Protein AF-A0A9R1VF04-F1 (afdb_monomer_lite)

Radius of gyration: 31.92 Å; chains: 1; bounding box: 72×81×57 Å

Secondary structure (DSSP, 8-state):
-PPP------------HHHHHHHHHHHHHHHHHHHHHHHHHHHHHHHHHHHHTT---HHHHHHHHHHHHHT----EEETTEEE--HHHHHHHHHHHHHHHH----SSPPP---TTS----HHHHHHHHSPPPHHHHHHHHHHS-TTPPP-TT---GGGGG-

Structure (mmCIF, N/CA/C/O backbone):
data_AF-A0A9R1VF04-F1
#
_entry.id   AF-A0A9R1VF04-F1
#
loop_
_atom_site.group_PDB
_atom_site.id
_atom_site.type_symbol
_atom_site.label_atom_id
_atom_site.label_alt_id
_atom_site.label_comp_id
_atom_site.label_asym_id
_atom_site.label_entity_id
_atom_site.label_seq_id
_atom_site.pdbx_PDB_ins_code
_atom_site.Cartn_x
_atom_site.Cartn_y
_atom_site.Cartn_z
_atom_site.occupancy
_atom_site.B_iso_or_equiv
_atom_site.auth_seq_id
_atom_site.auth_comp_id
_atom_site.auth_asym_id
_atom_site.auth_atom_id
_atom_site.pdbx_PDB_model_num
ATOM 1 N N . MET A 1 1 ? 43.657 -60.106 13.868 1.00 43.28 1 MET A N 1
ATOM 2 C CA . MET A 1 1 ? 44.214 -58.820 13.387 1.00 43.28 1 MET A CA 1
ATOM 3 C C . MET A 1 1 ? 43.910 -58.672 11.900 1.00 43.28 1 MET A C 1
ATOM 5 O O . MET A 1 1 ? 44.581 -59.289 11.084 1.00 43.28 1 MET A O 1
ATOM 9 N N . VAL A 1 2 ? 42.862 -57.926 11.547 1.00 42.81 2 VAL A N 1
ATOM 10 C CA . VAL A 1 2 ? 42.439 -57.702 10.152 1.00 42.81 2 VAL A CA 1
ATOM 11 C C . VAL A 1 2 ? 43.069 -56.393 9.674 1.00 42.81 2 VAL A C 1
ATOM 13 O O . VAL A 1 2 ? 42.878 -55.358 10.307 1.00 42.81 2 VAL A O 1
ATOM 16 N N . ARG A 1 3 ? 43.874 -56.429 8.604 1.00 43.84 3 ARG A N 1
ATOM 17 C CA . ARG A 1 3 ? 44.495 -55.218 8.037 1.00 43.84 3 ARG A CA 1
ATOM 18 C C . ARG A 1 3 ? 43.430 -54.392 7.300 1.00 43.84 3 ARG A C 1
ATOM 20 O O . ARG A 1 3 ? 42.660 -54.981 6.543 1.00 43.84 3 ARG A O 1
ATOM 27 N N . PRO A 1 4 ? 43.388 -53.057 7.450 1.00 46.91 4 PRO A N 1
ATOM 28 C CA . PRO A 1 4 ? 42.411 -52.243 6.745 1.00 46.91 4 PRO A CA 1
ATOM 29 C C . PRO A 1 4 ? 42.785 -52.123 5.262 1.00 46.91 4 PRO A C 1
ATOM 31 O O . PRO A 1 4 ? 43.930 -51.829 4.902 1.00 46.91 4 PRO A O 1
ATOM 34 N N . ILE A 1 5 ? 41.799 -52.349 4.395 1.00 53.16 5 ILE A N 1
ATOM 35 C CA . ILE A 1 5 ? 41.889 -52.135 2.950 1.00 53.16 5 ILE A CA 1
ATOM 36 C C . ILE A 1 5 ? 41.990 -50.624 2.720 1.00 53.16 5 ILE A C 1
ATOM 38 O O . ILE A 1 5 ? 41.058 -49.878 3.016 1.00 53.16 5 ILE A O 1
ATOM 42 N N . ARG A 1 6 ? 43.134 -50.152 2.208 1.00 47.97 6 ARG A N 1
ATOM 43 C CA . ARG A 1 6 ? 43.285 -48.750 1.796 1.00 47.97 6 ARG A CA 1
ATOM 44 C C . ARG A 1 6 ? 42.315 -48.466 0.643 1.00 47.97 6 ARG A C 1
ATOM 46 O O . ARG A 1 6 ? 42.360 -49.197 -0.349 1.00 47.97 6 ARG A O 1
ATOM 53 N N . PRO A 1 7 ? 41.476 -47.418 0.716 1.00 46.53 7 PRO A N 1
ATOM 54 C CA . PRO A 1 7 ? 40.625 -47.065 -0.407 1.00 46.53 7 PRO A CA 1
ATOM 55 C C . PRO A 1 7 ? 41.522 -46.650 -1.576 1.00 46.53 7 PRO A C 1
ATOM 57 O O . PRO A 1 7 ? 42.409 -45.804 -1.427 1.00 46.53 7 PRO A O 1
ATOM 60 N N . LYS A 1 8 ? 41.313 -47.262 -2.749 1.00 53.19 8 LYS A N 1
ATOM 61 C CA . LYS A 1 8 ? 41.896 -46.768 -3.999 1.00 53.19 8 LYS A CA 1
ATOM 62 C C . LYS A 1 8 ? 41.421 -45.329 -4.157 1.00 53.19 8 LYS A C 1
ATOM 64 O O . LYS A 1 8 ? 40.230 -45.075 -4.306 1.00 53.19 8 LYS A O 1
ATOM 69 N N . ARG A 1 9 ? 42.367 -44.395 -4.075 1.00 48.91 9 ARG A N 1
ATOM 70 C CA . ARG A 1 9 ? 42.180 -42.975 -4.358 1.00 48.91 9 ARG A CA 1
ATOM 71 C C . ARG A 1 9 ? 41.574 -42.892 -5.762 1.00 48.91 9 ARG A C 1
ATOM 73 O O . ARG A 1 9 ? 42.291 -43.110 -6.735 1.00 48.91 9 ARG A O 1
ATOM 80 N N . LEU A 1 10 ? 40.263 -42.655 -5.866 1.00 47.12 10 LEU A N 1
ATOM 81 C CA . LEU A 1 10 ? 39.635 -42.241 -7.117 1.00 47.12 10 LEU A CA 1
ATOM 82 C C . LEU A 1 10 ? 40.407 -41.000 -7.548 1.00 47.12 10 LEU A C 1
ATOM 84 O O . LEU A 1 10 ? 40.323 -39.951 -6.911 1.00 47.12 10 LEU A O 1
ATOM 88 N N . SER A 1 11 ? 41.264 -41.156 -8.553 1.00 49.19 11 SER A N 1
ATOM 89 C CA . SER A 1 11 ? 41.946 -40.035 -9.167 1.00 49.19 11 SER A CA 1
ATOM 90 C C . SER A 1 11 ? 40.854 -39.075 -9.608 1.00 49.19 11 SER A C 1
ATOM 92 O O . SER A 1 11 ? 40.086 -39.409 -10.513 1.00 49.19 11 SER A O 1
ATOM 94 N N . LEU A 1 12 ? 40.764 -37.908 -8.961 1.00 51.88 12 LEU A N 1
ATOM 95 C CA . LEU A 1 12 ? 40.090 -36.755 -9.538 1.00 51.88 12 LEU A CA 1
ATOM 96 C C . LEU A 1 12 ? 40.630 -36.656 -10.964 1.00 51.88 12 LEU A C 1
ATOM 98 O O . LEU A 1 12 ? 41.809 -36.342 -11.153 1.00 51.88 12 LEU A O 1
ATOM 102 N N . MET A 1 13 ? 39.808 -36.999 -11.957 1.00 52.56 13 MET A N 1
ATOM 103 C CA . MET A 1 13 ? 40.109 -36.680 -13.341 1.00 52.56 13 MET A CA 1
ATOM 104 C C . MET A 1 13 ? 40.248 -35.165 -13.365 1.00 52.56 13 MET A C 1
ATOM 106 O O . MET A 1 13 ? 39.251 -34.445 -13.330 1.00 52.56 13 MET A O 1
ATOM 110 N N . ARG A 1 14 ? 41.495 -34.681 -13.346 1.00 58.91 14 ARG A N 1
ATOM 111 C CA . ARG A 1 14 ? 41.808 -33.287 -13.633 1.00 58.91 14 ARG A CA 1
ATOM 112 C C . ARG A 1 14 ? 41.135 -33.002 -14.964 1.00 58.91 14 ARG A C 1
ATOM 114 O O . ARG A 1 14 ? 41.502 -33.582 -15.984 1.00 58.91 14 ARG A O 1
ATOM 121 N N . VAL A 1 15 ? 40.084 -32.187 -14.924 1.00 59.84 15 VAL A N 1
ATOM 122 C CA . VAL A 1 15 ? 39.410 -31.698 -16.121 1.00 59.84 15 VAL A CA 1
ATOM 123 C C . VAL A 1 15 ? 40.499 -30.988 -16.915 1.00 59.84 15 VAL A C 1
ATOM 125 O O . VAL A 1 15 ? 41.004 -29.960 -16.476 1.00 59.84 15 VAL A O 1
ATOM 128 N N . GLY A 1 16 ? 40.955 -31.606 -18.007 1.00 70.69 16 GLY A N 1
ATOM 129 C CA . GLY A 1 16 ? 42.077 -31.083 -18.780 1.00 70.69 16 GLY A CA 1
ATOM 130 C C . GLY A 1 16 ? 41.809 -29.649 -19.254 1.00 70.69 16 GLY A C 1
ATOM 131 O O . GLY A 1 16 ? 40.641 -29.273 -19.409 1.00 70.69 16 GLY A O 1
ATOM 132 N N . PRO A 1 17 ? 42.860 -28.855 -19.525 1.00 73.31 17 PRO A N 1
ATOM 133 C CA . PRO A 1 17 ? 42.736 -27.439 -19.886 1.00 73.31 17 PRO A CA 1
ATOM 134 C C . PRO A 1 17 ? 41.794 -27.216 -21.079 1.00 73.31 17 PRO A C 1
ATOM 136 O O . PRO A 1 17 ? 41.016 -26.270 -21.084 1.00 73.31 17 PRO A O 1
ATOM 139 N N . ILE A 1 18 ? 41.761 -28.161 -22.023 1.00 74.75 18 ILE A N 1
ATOM 140 C CA . ILE A 1 18 ? 40.860 -28.152 -23.185 1.00 74.75 18 ILE A CA 1
ATOM 141 C C . ILE A 1 18 ? 39.384 -28.265 -22.765 1.00 74.75 18 ILE A C 1
ATOM 143 O O . ILE A 1 18 ? 38.538 -27.526 -23.257 1.00 74.75 18 ILE A O 1
ATOM 147 N N . ARG A 1 19 ? 39.050 -29.149 -21.815 1.00 75.25 19 ARG A N 1
ATOM 148 C CA . ARG A 1 19 ? 37.668 -29.306 -21.320 1.00 75.25 19 ARG A CA 1
ATOM 149 C C . ARG A 1 19 ? 37.218 -28.111 -20.480 1.00 75.25 19 ARG A C 1
ATOM 151 O O . ARG A 1 19 ? 36.046 -27.748 -20.535 1.00 75.25 19 ARG A O 1
ATOM 158 N N . ALA A 1 20 ? 38.124 -27.512 -19.708 1.00 77.19 20 ALA A N 1
ATOM 159 C CA . ALA A 1 20 ? 37.838 -26.288 -18.961 1.00 77.19 20 ALA A CA 1
ATOM 160 C C . ALA A 1 20 ? 37.597 -25.101 -19.911 1.00 77.19 20 ALA A C 1
ATOM 162 O O . ALA A 1 20 ? 36.633 -24.359 -19.736 1.00 77.19 20 ALA A O 1
ATOM 163 N N . HIS A 1 21 ? 38.412 -24.984 -20.962 1.00 83.62 21 HIS A N 1
ATOM 164 C CA . HIS A 1 21 ? 38.264 -23.966 -21.997 1.00 83.62 21 HIS A CA 1
ATOM 165 C C . HIS A 1 21 ? 36.944 -24.109 -22.770 1.00 83.62 21 HIS A C 1
ATOM 167 O O . HIS A 1 21 ? 36.200 -23.140 -22.885 1.00 83.62 21 HIS A O 1
ATOM 173 N N . LEU A 1 22 ? 36.597 -25.326 -23.206 1.00 86.62 22 LEU A N 1
ATOM 174 C CA . LEU A 1 22 ? 35.320 -25.602 -23.876 1.00 86.62 22 LEU A CA 1
ATOM 175 C C . LEU A 1 22 ? 34.113 -25.283 -22.980 1.00 86.62 22 LEU A C 1
ATOM 177 O O . LEU A 1 22 ? 33.153 -24.679 -23.447 1.00 86.62 22 LEU A O 1
ATOM 181 N N . ARG A 1 23 ? 34.160 -25.616 -21.681 1.00 83.94 23 ARG A N 1
ATOM 182 C CA . ARG A 1 23 ? 33.094 -25.245 -20.730 1.00 83.94 23 ARG A CA 1
ATOM 183 C C . ARG A 1 23 ? 32.949 -23.737 -20.562 1.00 83.94 23 ARG A C 1
ATOM 185 O O . ARG A 1 23 ? 31.825 -23.251 -20.524 1.00 83.94 23 ARG A O 1
ATOM 192 N N . SER A 1 24 ? 34.065 -23.016 -20.474 1.00 87.94 24 SER A N 1
ATOM 193 C CA . SER A 1 24 ? 34.056 -21.553 -20.393 1.00 87.94 24 SER A CA 1
ATOM 194 C C . SER A 1 24 ? 33.414 -20.938 -21.641 1.00 87.94 24 SER A C 1
ATOM 196 O O . SER A 1 24 ? 32.501 -20.122 -21.523 1.00 87.94 24 SER A O 1
ATOM 198 N N . GLN A 1 25 ? 33.795 -21.412 -22.835 1.00 89.25 25 GLN A N 1
ATOM 199 C CA . GLN A 1 25 ? 33.185 -20.967 -24.090 1.00 89.25 25 GLN A CA 1
ATOM 200 C C . GLN A 1 25 ? 31.682 -21.268 -24.152 1.00 89.25 25 GLN A C 1
ATOM 202 O O . GLN A 1 25 ? 30.900 -20.384 -24.492 1.00 89.25 25 GLN A O 1
ATOM 207 N N . MET A 1 26 ? 31.250 -22.477 -23.772 1.00 90.44 26 MET A N 1
ATOM 208 C CA . MET A 1 26 ? 29.821 -22.816 -23.757 1.00 90.44 26 MET A CA 1
ATOM 209 C C . MET A 1 26 ? 29.032 -21.981 -22.745 1.00 90.44 26 MET A C 1
ATOM 211 O O . MET A 1 26 ? 27.920 -21.560 -23.045 1.00 90.44 26 MET A O 1
ATOM 215 N N . SER A 1 27 ? 29.604 -21.701 -21.570 1.00 90.38 27 SER A N 1
ATOM 216 C CA . SER A 1 27 ? 28.969 -20.828 -20.579 1.00 90.38 27 SER A CA 1
ATOM 217 C C . SER A 1 27 ? 28.836 -19.397 -21.097 1.00 90.38 27 SER A C 1
ATOM 219 O O . SER A 1 27 ? 27.801 -18.774 -20.889 1.00 90.38 27 SER A O 1
ATOM 221 N N . SER A 1 28 ? 29.856 -18.877 -21.783 1.00 92.50 28 SER A N 1
ATOM 222 C CA . SER A 1 28 ? 29.807 -17.548 -22.396 1.00 92.50 28 SER A CA 1
ATOM 223 C C . SER A 1 28 ? 28.750 -17.475 -23.500 1.00 92.50 28 SER A C 1
ATOM 225 O O . SER A 1 28 ? 27.957 -16.535 -23.511 1.00 92.50 28 SER A O 1
ATOM 227 N N . LEU A 1 29 ? 28.678 -18.491 -24.365 1.00 94.50 29 LEU A N 1
ATOM 228 C CA . LEU A 1 29 ? 27.666 -18.576 -25.417 1.00 94.50 29 LEU A CA 1
ATOM 229 C C . LEU A 1 29 ? 26.249 -18.639 -24.833 1.00 94.50 29 LEU A C 1
ATOM 231 O O . LEU A 1 29 ? 25.381 -17.907 -25.289 1.00 94.50 29 LEU A O 1
ATOM 235 N N . LEU A 1 30 ? 26.032 -19.448 -23.792 1.00 93.75 30 LEU A N 1
ATOM 236 C CA . LEU A 1 30 ? 24.735 -19.558 -23.119 1.00 93.75 30 LEU A CA 1
ATOM 237 C C . LEU A 1 30 ? 24.304 -18.239 -22.458 1.00 93.75 30 LEU A C 1
ATOM 239 O O . LEU A 1 30 ? 23.141 -17.849 -22.529 1.00 93.75 30 LEU A O 1
ATOM 243 N N . MET A 1 31 ? 25.237 -17.526 -21.821 1.00 93.12 31 MET A N 1
ATOM 244 C CA . MET A 1 31 ? 24.952 -16.204 -21.252 1.00 93.12 31 MET A CA 1
ATOM 245 C C . MET A 1 31 ? 24.560 -15.208 -22.345 1.00 93.12 31 MET A C 1
ATOM 247 O O . MET A 1 31 ? 23.625 -14.431 -22.161 1.00 93.12 31 MET A O 1
ATOM 251 N N . PHE A 1 32 ? 25.236 -15.259 -23.495 1.00 95.00 32 PHE A N 1
ATOM 252 C CA . PHE A 1 32 ? 24.926 -14.410 -24.638 1.00 95.00 32 PHE A CA 1
ATOM 253 C C . PHE A 1 32 ? 23.552 -14.729 -25.242 1.00 95.00 32 PHE A C 1
ATOM 255 O O . PHE A 1 32 ? 22.771 -13.813 -25.487 1.00 95.00 32 PHE A O 1
ATOM 262 N N . THR A 1 33 ? 23.205 -16.009 -25.420 1.00 92.62 33 THR A N 1
ATOM 263 C CA . THR A 1 33 ? 21.883 -16.403 -25.935 1.00 92.62 33 THR A CA 1
ATOM 264 C C . THR A 1 33 ? 20.763 -15.999 -24.985 1.00 92.62 33 THR A C 1
ATOM 266 O O . THR A 1 33 ? 19.790 -15.400 -25.430 1.00 92.62 33 THR A O 1
ATOM 269 N N . ASN A 1 34 ? 20.925 -16.221 -23.677 1.00 91.00 34 ASN A N 1
ATOM 270 C CA . ASN A 1 34 ? 19.933 -15.808 -22.681 1.00 91.00 34 ASN A CA 1
ATOM 271 C C . ASN A 1 34 ? 19.755 -14.282 -22.653 1.00 91.00 34 ASN A C 1
ATOM 273 O O . ASN A 1 34 ? 18.636 -13.790 -22.517 1.00 91.00 34 ASN A O 1
ATOM 277 N N . ALA A 1 35 ? 20.845 -13.522 -22.802 1.00 91.88 35 ALA A N 1
ATOM 278 C CA . ALA A 1 35 ? 20.781 -12.065 -22.882 1.00 91.88 35 ALA A CA 1
ATOM 279 C C . ALA A 1 35 ? 20.028 -11.592 -24.137 1.00 91.88 35 ALA A C 1
ATOM 281 O O . ALA A 1 35 ? 19.228 -10.660 -24.053 1.00 91.88 35 ALA A O 1
ATOM 282 N N . LEU A 1 36 ? 20.237 -12.251 -25.284 1.00 93.62 36 LEU A N 1
ATOM 283 C CA . LEU A 1 36 ? 19.492 -11.965 -26.512 1.00 93.62 36 LEU A CA 1
ATOM 284 C C . LEU A 1 36 ? 18.008 -12.324 -26.383 1.00 93.62 36 LEU A C 1
ATOM 286 O O . LEU A 1 36 ? 17.160 -11.522 -26.765 1.00 93.62 36 LEU A O 1
ATOM 290 N N . GLU A 1 37 ? 17.679 -13.487 -25.819 1.00 92.38 37 GLU A N 1
ATOM 291 C CA . GLU A 1 37 ? 16.290 -13.885 -25.569 1.00 92.38 37 GLU A CA 1
ATOM 292 C C . GLU A 1 37 ? 15.585 -12.892 -24.646 1.00 92.38 37 GLU A C 1
ATOM 294 O O . GLU A 1 37 ? 14.483 -12.434 -24.952 1.00 92.38 37 GLU A O 1
ATOM 299 N N . PHE A 1 38 ? 16.248 -12.489 -23.560 1.00 89.75 38 PHE A N 1
ATOM 300 C CA . PHE A 1 38 ? 15.731 -11.475 -22.650 1.00 89.75 38 PHE A CA 1
ATOM 301 C C . PHE A 1 38 ? 15.484 -10.138 -23.365 1.00 89.75 38 PHE A C 1
ATOM 303 O O . PHE A 1 38 ? 14.422 -9.533 -23.194 1.00 89.75 38 PHE A O 1
ATOM 310 N N . LEU A 1 39 ? 16.425 -9.688 -24.204 1.00 88.19 39 LEU A N 1
ATOM 311 C CA . LEU A 1 39 ? 16.283 -8.453 -24.978 1.00 88.19 39 LEU A CA 1
ATOM 312 C C . LEU A 1 39 ? 15.090 -8.521 -25.942 1.00 88.19 39 LEU A C 1
ATOM 314 O O . LEU A 1 39 ? 14.290 -7.587 -25.991 1.00 88.19 39 LEU A O 1
ATOM 318 N N . VAL A 1 40 ? 14.937 -9.633 -26.667 1.00 93.00 40 VAL A N 1
ATOM 319 C CA . VAL A 1 40 ? 13.828 -9.854 -27.608 1.00 93.00 40 VAL A CA 1
ATOM 320 C C . VAL A 1 40 ? 12.487 -9.874 -26.880 1.00 93.00 40 VAL A C 1
ATOM 322 O O . VAL A 1 40 ? 11.537 -9.236 -27.334 1.00 93.00 40 VAL A O 1
ATOM 325 N N . VAL A 1 41 ? 12.395 -10.569 -25.743 1.00 82.75 41 VAL A N 1
ATOM 326 C CA . VAL A 1 41 ? 11.176 -10.595 -24.922 1.00 82.75 41 VAL A CA 1
ATOM 327 C C . VAL A 1 41 ? 10.837 -9.194 -24.416 1.00 82.75 41 VAL A C 1
ATOM 329 O O . VAL A 1 41 ? 9.687 -8.781 -24.523 1.00 82.75 41 VAL A O 1
ATOM 332 N N . THR A 1 42 ? 11.832 -8.435 -23.950 1.00 77.25 42 THR A N 1
ATOM 333 C CA . THR A 1 42 ? 11.641 -7.060 -23.456 1.00 77.25 42 THR A CA 1
ATOM 334 C C . THR A 1 42 ? 11.190 -6.104 -24.564 1.00 77.25 42 THR A C 1
ATOM 336 O O . THR A 1 42 ? 10.332 -5.251 -24.346 1.00 77.25 42 THR A O 1
ATOM 339 N N . GLN A 1 43 ? 11.744 -6.229 -25.772 1.00 79.00 43 GLN A N 1
ATOM 340 C CA . GLN A 1 43 ? 11.304 -5.425 -26.915 1.00 79.00 43 GLN A CA 1
ATOM 341 C 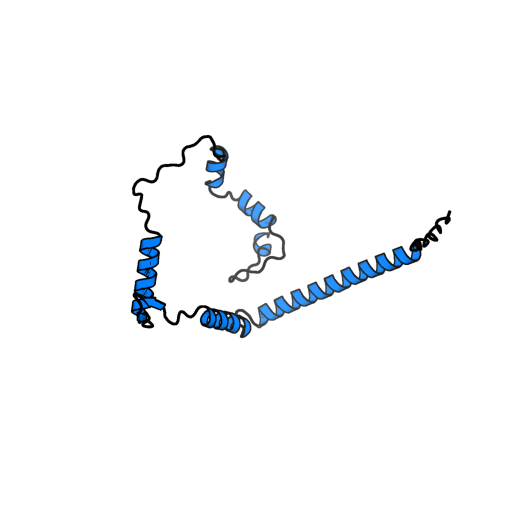C . GLN A 1 43 ? 9.878 -5.781 -27.332 1.00 79.00 43 GLN A C 1
ATOM 343 O O . GLN A 1 43 ? 9.058 -4.887 -27.515 1.00 79.00 43 GLN A O 1
ATOM 348 N N . ARG A 1 44 ? 9.555 -7.077 -27.420 1.00 80.56 44 ARG A N 1
ATOM 349 C CA . ARG A 1 44 ? 8.198 -7.536 -27.739 1.00 80.56 44 ARG A CA 1
ATOM 350 C C . ARG A 1 44 ? 7.183 -7.088 -26.697 1.00 80.56 44 ARG A C 1
ATOM 352 O O . ARG A 1 44 ? 6.107 -6.655 -27.075 1.00 80.56 44 ARG A O 1
ATOM 359 N N . SER A 1 45 ? 7.517 -7.140 -25.407 1.00 75.62 45 SER A N 1
ATOM 360 C CA . SER A 1 45 ? 6.604 -6.668 -24.364 1.00 75.62 45 SER A CA 1
ATOM 361 C C . SER A 1 45 ? 6.353 -5.164 -24.452 1.00 75.62 45 SER A C 1
ATOM 363 O O . SER A 1 45 ? 5.237 -4.740 -24.191 1.00 75.62 45 SER A O 1
ATOM 365 N N . ARG A 1 46 ? 7.357 -4.363 -24.839 1.00 74.38 46 ARG A N 1
ATOM 366 C CA . ARG A 1 46 ? 7.194 -2.915 -25.061 1.00 74.38 46 ARG A CA 1
ATOM 367 C C . ARG A 1 46 ? 6.335 -2.606 -26.279 1.00 74.38 46 ARG A C 1
ATOM 369 O O . ARG A 1 46 ? 5.440 -1.788 -26.166 1.00 74.38 46 ARG A O 1
ATOM 376 N N . LEU A 1 47 ? 6.576 -3.287 -27.399 1.00 78.25 47 LEU A N 1
ATOM 377 C CA . LEU A 1 47 ? 5.756 -3.137 -28.604 1.00 78.25 47 LEU A CA 1
ATOM 378 C C . LEU A 1 47 ? 4.310 -3.560 -28.346 1.00 78.25 47 LEU A C 1
ATOM 380 O O . LEU A 1 47 ? 3.391 -2.856 -28.734 1.00 78.25 47 LEU A O 1
ATOM 384 N N . ASN A 1 48 ? 4.104 -4.679 -27.649 1.00 70.50 48 ASN A N 1
ATOM 385 C CA . ASN A 1 48 ? 2.764 -5.105 -27.257 1.00 70.50 48 ASN A CA 1
ATOM 386 C C . ASN A 1 48 ? 2.113 -4.079 -26.324 1.00 70.50 48 ASN A C 1
ATOM 388 O O . ASN A 1 48 ? 0.952 -3.769 -26.509 1.00 70.50 48 ASN A O 1
ATOM 392 N N . TRP A 1 49 ? 2.850 -3.512 -25.364 1.00 69.44 49 TRP A N 1
ATOM 393 C CA . TRP A 1 49 ? 2.339 -2.442 -24.500 1.00 69.44 49 TRP A CA 1
ATOM 394 C C . TRP A 1 49 ? 1.968 -1.171 -25.280 1.00 69.44 49 TRP A C 1
ATOM 396 O O . TRP A 1 49 ? 0.974 -0.534 -24.967 1.00 69.44 49 TRP A O 1
ATOM 406 N N . GLU A 1 50 ? 2.745 -0.806 -26.298 1.00 68.00 50 GLU A N 1
ATOM 407 C CA . GLU A 1 50 ? 2.474 0.347 -27.166 1.00 68.00 50 GLU A CA 1
ATOM 408 C C . GLU A 1 50 ? 1.252 0.118 -28.072 1.00 68.00 50 GLU A C 1
ATOM 410 O O . GLU A 1 50 ? 0.469 1.036 -28.291 1.00 68.00 50 GLU A O 1
ATOM 415 N N . VAL A 1 51 ? 1.061 -1.111 -28.568 1.00 70.69 51 VAL A N 1
ATOM 416 C CA . VAL A 1 51 ? -0.078 -1.490 -29.424 1.00 70.69 51 VAL A CA 1
ATOM 417 C C . VAL A 1 51 ? -1.360 -1.701 -28.617 1.00 70.69 51 VAL A C 1
ATOM 419 O O . VAL A 1 51 ? -2.422 -1.246 -29.032 1.00 70.69 51 VAL A O 1
ATOM 422 N N . ASP A 1 52 ? -1.266 -2.397 -27.484 1.00 68.12 52 ASP A N 1
ATOM 423 C CA . ASP A 1 52 ? -2.411 -2.752 -26.642 1.00 68.12 52 ASP A CA 1
ATOM 424 C C . ASP A 1 52 ? -2.780 -1.612 -25.667 1.00 68.12 52 ASP A C 1
ATOM 426 O O . ASP A 1 52 ? -3.891 -1.579 -25.140 1.00 68.12 52 ASP A O 1
ATOM 430 N N . GLY A 1 53 ? -1.871 -0.661 -25.418 1.00 67.00 53 GLY A N 1
ATOM 431 C CA . GLY A 1 53 ? -2.076 0.468 -24.508 1.00 67.00 53 GLY A CA 1
ATOM 432 C C . GLY A 1 53 ? -2.504 0.053 -23.091 1.00 67.00 53 GLY A C 1
ATOM 433 O O . GLY A 1 53 ? -2.226 -1.051 -22.619 1.00 67.00 53 GLY A O 1
ATOM 434 N N . ASP A 1 54 ? -3.232 0.943 -22.409 1.00 62.16 54 ASP A N 1
ATOM 435 C CA . ASP A 1 54 ? -3.965 0.633 -21.168 1.00 62.16 54 ASP A CA 1
ATOM 436 C C . ASP A 1 54 ? -5.351 0.022 -21.465 1.00 62.16 54 ASP A C 1
ATOM 438 O O . ASP A 1 54 ? -6.289 0.174 -20.677 1.00 62.16 54 ASP A O 1
ATOM 442 N N . GLU A 1 55 ? -5.536 -0.663 -22.608 1.00 62.75 55 GLU A N 1
ATOM 443 C CA . GLU A 1 55 ? -6.763 -1.425 -22.852 1.00 62.75 55 GLU A CA 1
ATOM 444 C C . GLU A 1 55 ? -6.799 -2.628 -21.911 1.00 62.75 55 GLU A C 1
ATOM 446 O O . GLU A 1 55 ? -6.382 -3.739 -22.231 1.00 62.75 55 GLU A O 1
ATOM 451 N N . ASN A 1 56 ? -7.275 -2.341 -20.700 1.00 59.09 56 ASN A N 1
ATOM 452 C CA . ASN A 1 56 ? -7.599 -3.194 -19.572 1.00 59.09 56 ASN A CA 1
ATOM 453 C C . ASN A 1 56 ? -7.562 -4.682 -19.929 1.00 59.09 56 ASN A C 1
ATOM 455 O O . ASN A 1 56 ? -8.572 -5.316 -20.258 1.00 59.09 56 ASN A O 1
ATOM 459 N N . THR A 1 57 ? -6.344 -5.229 -19.927 1.00 70.06 57 THR A N 1
ATOM 460 C CA . THR A 1 57 ? -6.111 -6.573 -20.441 1.00 70.06 57 THR A CA 1
ATOM 461 C C . THR A 1 57 ? -7.017 -7.533 -19.679 1.00 70.06 57 THR A C 1
ATOM 463 O O . THR A 1 57 ? -7.160 -7.448 -18.455 1.00 70.06 57 THR A O 1
ATOM 466 N N . LYS A 1 58 ? -7.646 -8.490 -20.377 1.00 75.50 58 LYS A N 1
ATOM 467 C CA . LYS A 1 58 ? -8.459 -9.551 -19.739 1.00 75.50 58 LYS A CA 1
ATOM 468 C C . LYS A 1 58 ? -7.751 -10.171 -18.525 1.00 75.50 58 LYS A C 1
ATOM 470 O O . LYS A 1 58 ? -8.403 -10.605 -17.579 1.00 75.50 58 LYS A O 1
ATOM 475 N N . PHE A 1 59 ? -6.419 -10.177 -18.553 1.00 74.69 59 PHE A N 1
ATOM 476 C CA . PHE A 1 59 ? -5.540 -10.512 -17.444 1.00 74.69 59 PHE A CA 1
ATOM 477 C C . PHE A 1 59 ? -5.722 -9.614 -16.204 1.00 74.69 59 PHE A C 1
ATOM 479 O O . PHE A 1 59 ? -6.050 -10.137 -15.137 1.00 74.69 59 PHE A O 1
ATOM 486 N N . LEU A 1 60 ? -5.568 -8.289 -16.320 1.00 79.94 60 LEU A N 1
ATOM 487 C CA . LEU A 1 60 ? -5.759 -7.342 -15.212 1.00 79.94 60 LEU A CA 1
ATOM 488 C C . LEU A 1 60 ? -7.190 -7.393 -14.669 1.00 79.94 60 LEU A C 1
ATOM 490 O O . LEU A 1 60 ? -7.392 -7.507 -13.457 1.00 79.94 60 LEU A O 1
ATOM 494 N N . HIS A 1 61 ? -8.187 -7.433 -15.553 1.00 85.12 61 HIS A N 1
ATOM 495 C CA . HIS A 1 61 ? -9.576 -7.660 -15.155 1.00 85.12 61 HIS A CA 1
ATOM 496 C C . HIS A 1 61 ? -9.767 -8.991 -14.417 1.00 85.12 61 HIS A C 1
ATOM 498 O O . HIS A 1 61 ? -10.501 -9.050 -13.428 1.00 85.12 61 HIS A O 1
ATOM 504 N N . GLY A 1 62 ? -9.089 -10.055 -14.851 1.00 88.69 62 GLY A N 1
ATOM 505 C CA . GLY A 1 62 ? -9.073 -11.352 -14.178 1.00 88.69 62 GLY A CA 1
ATOM 506 C C . GLY A 1 62 ? -8.505 -11.269 -12.760 1.00 88.69 62 GLY A C 1
ATOM 507 O O . GLY A 1 62 ? -9.112 -11.801 -11.827 1.00 88.69 62 GLY A O 1
ATOM 508 N N . ILE A 1 63 ? -7.398 -10.544 -12.571 1.00 87.81 63 ILE A N 1
ATOM 509 C CA . ILE A 1 63 ? -6.805 -10.288 -11.249 1.00 87.81 63 ILE A CA 1
ATOM 510 C C . ILE A 1 63 ? -7.783 -9.503 -10.369 1.00 87.81 63 ILE A C 1
ATOM 512 O O . ILE A 1 63 ? -8.071 -9.928 -9.247 1.00 87.81 63 ILE A O 1
ATOM 516 N N . VAL A 1 64 ? -8.343 -8.401 -10.875 1.00 89.06 64 VAL A N 1
ATOM 517 C CA . VAL A 1 64 ? -9.306 -7.567 -10.139 1.00 89.06 64 VAL A CA 1
ATOM 518 C C . VAL A 1 64 ? -10.535 -8.378 -9.738 1.00 89.06 64 VAL A C 1
ATOM 520 O O . VAL A 1 64 ? -10.956 -8.323 -8.585 1.00 89.06 64 VAL A O 1
ATOM 523 N N . ASN A 1 65 ? -11.095 -9.175 -10.647 1.00 92.62 65 ASN A N 1
ATOM 524 C CA . ASN A 1 65 ? -12.262 -10.010 -10.365 1.00 92.62 65 ASN A CA 1
ATOM 525 C C . ASN A 1 65 ? -11.949 -11.115 -9.355 1.00 92.62 65 ASN A C 1
ATOM 527 O O . ASN A 1 65 ? -12.754 -11.379 -8.460 1.00 92.62 65 ASN A O 1
ATOM 531 N N . ASN A 1 66 ? -10.771 -11.735 -9.441 1.00 94.44 66 ASN A N 1
ATOM 532 C CA . ASN A 1 66 ? -10.334 -12.713 -8.453 1.00 94.44 66 ASN A CA 1
ATOM 533 C C . ASN A 1 66 ? -10.165 -12.078 -7.066 1.00 94.44 66 ASN A C 1
ATOM 535 O O . ASN A 1 66 ? -10.628 -12.652 -6.083 1.00 94.44 66 ASN A O 1
ATOM 539 N N . ASN A 1 67 ? -9.575 -10.883 -6.989 1.00 94.19 67 ASN A N 1
ATOM 540 C CA . ASN A 1 67 ? -9.437 -10.132 -5.743 1.00 94.19 67 ASN A CA 1
ATOM 541 C C . ASN A 1 67 ? -10.804 -9.730 -5.182 1.00 94.19 67 ASN A C 1
ATOM 543 O O . ASN A 1 67 ? -11.070 -9.974 -4.009 1.00 94.19 67 ASN A O 1
ATOM 547 N N . LYS A 1 68 ? -11.713 -9.212 -6.020 1.00 93.56 68 LYS A N 1
ATOM 548 C CA . LYS A 1 68 ? -13.100 -8.907 -5.633 1.00 93.56 68 LYS A CA 1
ATOM 549 C C . LYS A 1 68 ? -13.815 -10.139 -5.086 1.00 93.56 68 LYS A C 1
ATOM 551 O O . LYS A 1 68 ? -14.497 -10.033 -4.078 1.00 93.56 68 LYS A O 1
ATOM 556 N N . ARG A 1 69 ? -13.652 -11.304 -5.722 1.00 93.06 69 ARG A N 1
ATOM 557 C CA . ARG A 1 69 ? -14.258 -12.564 -5.270 1.00 93.06 69 ARG A CA 1
ATOM 558 C C . ARG A 1 69 ? -13.673 -13.033 -3.939 1.00 93.06 69 ARG A C 1
ATOM 560 O O . ARG A 1 69 ? -14.438 -13.399 -3.058 1.00 93.06 69 ARG A O 1
ATOM 567 N N . LYS A 1 70 ? -12.344 -13.027 -3.796 1.00 93.50 70 LYS A N 1
ATOM 568 C CA . LYS A 1 70 ? -11.650 -13.466 -2.572 1.00 93.50 70 LYS A CA 1
ATOM 569 C C . LYS A 1 70 ? -11.924 -12.551 -1.381 1.00 93.50 70 LYS A C 1
ATOM 571 O O . LYS A 1 70 ? -12.098 -13.041 -0.275 1.00 93.50 70 LYS A O 1
ATOM 576 N N . ASN A 1 71 ? -11.993 -11.245 -1.621 1.00 91.75 71 ASN A N 1
ATOM 577 C CA . ASN A 1 71 ? -12.169 -10.235 -0.580 1.00 91.75 71 ASN A CA 1
ATOM 578 C C . ASN A 1 71 ? -13.643 -9.869 -0.359 1.00 91.75 71 ASN A C 1
ATOM 580 O O . ASN A 1 71 ? -13.935 -8.913 0.359 1.00 91.75 71 ASN A O 1
ATOM 584 N N . ARG A 1 72 ? -14.589 -10.582 -0.989 1.00 90.06 72 ARG A N 1
ATOM 585 C CA . ARG A 1 72 ? -16.010 -10.305 -0.792 1.00 90.06 72 ARG A CA 1
ATOM 586 C C . ARG A 1 72 ? -16.417 -10.735 0.611 1.00 90.06 72 ARG A C 1
ATOM 588 O O . ARG A 1 72 ? -16.502 -11.921 0.910 1.00 90.06 72 ARG A O 1
ATOM 595 N N . ILE A 1 73 ? -16.721 -9.752 1.448 1.00 90.06 73 ILE A N 1
ATOM 596 C CA . ILE A 1 73 ? -17.314 -9.981 2.762 1.00 90.06 73 ILE A CA 1
ATOM 597 C C . ILE A 1 73 ? -18.791 -10.318 2.541 1.00 90.06 73 ILE A C 1
ATOM 599 O O . ILE A 1 73 ? -19.569 -9.476 2.100 1.00 90.06 73 ILE A O 1
ATOM 603 N N . HIS A 1 74 ? -19.160 -11.572 2.795 1.00 90.12 74 HIS A N 1
ATOM 604 C CA . HIS A 1 74 ? -20.537 -12.058 2.654 1.00 90.12 74 HIS A CA 1
ATOM 605 C C . HIS A 1 74 ? -21.437 -11.686 3.839 1.00 90.12 74 HIS A C 1
ATOM 607 O O . HIS A 1 74 ? -22.658 -11.682 3.709 1.00 90.12 74 HIS A O 1
ATOM 613 N N . GLY A 1 75 ? -20.823 -11.410 4.983 1.00 92.31 75 GLY A N 1
ATOM 614 C CA . GLY A 1 75 ? -21.484 -11.200 6.257 1.00 92.31 75 GLY A CA 1
ATOM 615 C C . GLY A 1 75 ? -20.555 -11.588 7.396 1.00 92.31 75 GLY A C 1
ATOM 616 O O . GLY A 1 75 ? -19.474 -12.141 7.167 1.00 92.31 75 GLY A O 1
ATOM 617 N N . PHE A 1 76 ? -20.979 -11.287 8.612 1.00 91.44 76 PHE A N 1
ATOM 618 C CA . PHE A 1 76 ? -20.345 -11.756 9.836 1.00 91.44 76 PHE A CA 1
ATOM 619 C C . PHE A 1 76 ? -21.399 -11.906 10.930 1.00 91.44 76 PHE A C 1
ATOM 621 O O . PHE A 1 76 ? -22.521 -11.406 10.819 1.00 91.44 76 PHE A O 1
ATOM 628 N N . THR A 1 77 ? -21.038 -12.644 11.971 1.00 92.94 77 THR A N 1
ATOM 629 C CA . THR A 1 77 ? -21.900 -12.864 13.127 1.00 92.94 77 THR A CA 1
ATOM 630 C C . THR A 1 77 ? -21.733 -11.712 14.110 1.00 92.94 77 THR A C 1
ATOM 632 O O . THR A 1 77 ? -20.629 -11.500 14.604 1.00 92.94 77 THR A O 1
ATOM 635 N N . ILE A 1 78 ? -22.823 -11.005 14.403 1.00 88.44 78 ILE A N 1
ATOM 636 C CA . ILE A 1 78 ? -22.908 -9.961 15.433 1.00 88.44 78 ILE A CA 1
ATOM 637 C C . ILE A 1 78 ? -23.814 -10.513 16.533 1.00 88.44 78 ILE A C 1
ATOM 639 O O . ILE A 1 78 ? -24.930 -10.936 16.236 1.00 88.44 78 ILE A O 1
ATOM 643 N N . ASP A 1 79 ? -23.324 -10.598 17.770 1.00 89.25 79 ASP A N 1
ATOM 644 C CA . ASP A 1 79 ? -24.085 -11.096 18.931 1.00 89.25 79 ASP A CA 1
ATOM 645 C C . ASP A 1 79 ? -24.803 -12.442 18.706 1.00 89.25 79 ASP A C 1
ATOM 647 O O . ASP A 1 79 ? -25.920 -12.682 19.160 1.00 89.25 79 ASP A O 1
ATOM 651 N N . GLY A 1 80 ? -24.162 -13.349 17.964 1.00 91.81 80 GLY A N 1
ATOM 652 C CA . GLY A 1 80 ? -24.710 -14.672 17.640 1.00 91.81 80 GLY A CA 1
ATOM 653 C C . GLY A 1 80 ? -25.678 -14.704 16.450 1.00 91.81 80 GLY A C 1
ATOM 654 O O . GLY A 1 80 ? -26.086 -15.789 16.037 1.00 91.81 80 GLY A O 1
ATOM 655 N N . VAL A 1 81 ? -25.998 -13.557 15.844 1.00 93.25 81 VAL A N 1
ATOM 656 C CA . VAL A 1 81 ? -26.868 -13.451 14.665 1.00 93.25 81 VAL A CA 1
ATOM 657 C C . VAL A 1 81 ? -26.036 -13.223 13.406 1.00 93.25 81 VAL A C 1
ATOM 659 O O . VAL A 1 81 ? -25.189 -12.334 13.349 1.00 93.25 81 VAL A O 1
ATOM 662 N N . TRP A 1 82 ? -26.284 -14.018 12.363 1.00 94.31 82 TRP A N 1
ATOM 663 C CA . TRP A 1 82 ? -25.655 -13.807 11.060 1.00 94.31 82 TRP A CA 1
ATOM 664 C C . TRP A 1 82 ? -26.257 -12.584 10.365 1.00 94.31 82 TRP A C 1
ATOM 666 O O . TRP A 1 82 ? -27.443 -12.575 10.027 1.00 94.31 82 TRP A O 1
ATOM 676 N N . VAL A 1 83 ? -25.433 -11.570 10.113 1.00 93.25 83 VAL A N 1
ATOM 677 C CA . VAL A 1 83 ? -25.830 -10.350 9.404 1.00 93.25 83 VAL A CA 1
ATOM 678 C C . VAL A 1 83 ? -25.173 -10.341 8.028 1.00 93.25 83 VAL A C 1
ATOM 680 O O . VAL A 1 83 ? -23.985 -10.621 7.889 1.00 93.25 83 VAL A O 1
ATOM 683 N N . ASN A 1 84 ? -25.948 -10.017 6.992 1.00 93.94 84 ASN A N 1
ATOM 684 C CA . ASN A 1 84 ? -25.478 -9.893 5.605 1.00 93.94 84 ASN A CA 1
ATOM 685 C C . ASN A 1 84 ? -25.893 -8.565 4.941 1.00 93.94 84 ASN A C 1
ATOM 687 O O . ASN A 1 84 ? -25.616 -8.344 3.763 1.00 93.94 84 ASN A O 1
ATOM 691 N N . GLU A 1 85 ? -26.559 -7.681 5.687 1.00 93.75 85 GLU A N 1
ATOM 692 C CA . GLU A 1 85 ? -27.060 -6.406 5.186 1.00 93.75 85 GLU A CA 1
ATOM 693 C C . GLU A 1 85 ? -25.903 -5.401 5.024 1.00 93.75 85 GLU A C 1
ATOM 695 O O . GLU A 1 85 ? -25.297 -5.016 6.027 1.00 93.75 85 GLU A O 1
ATOM 700 N N . PRO A 1 86 ? -25.594 -4.918 3.802 1.00 90.56 86 PRO A N 1
ATOM 701 C CA . PRO A 1 86 ? -24.390 -4.122 3.548 1.00 90.56 86 PRO A CA 1
ATOM 702 C C . PRO A 1 86 ? -24.261 -2.860 4.407 1.00 90.56 86 PRO A C 1
ATOM 704 O O . PRO A 1 86 ? -23.150 -2.498 4.789 1.00 90.56 86 PRO A O 1
ATOM 707 N N . SER A 1 87 ? -25.375 -2.190 4.712 1.00 92.19 87 SER A N 1
ATOM 708 C CA . SER A 1 87 ? -25.386 -0.984 5.548 1.00 92.19 87 SER A CA 1
ATOM 709 C C . SER A 1 87 ? -24.965 -1.293 6.985 1.00 92.19 87 SER A C 1
ATOM 711 O O . SER A 1 87 ? -24.083 -0.621 7.514 1.00 92.19 87 SER A O 1
ATOM 713 N N . LYS A 1 88 ? -25.516 -2.362 7.578 1.00 91.06 88 LYS A N 1
ATOM 714 C CA . LYS A 1 88 ? -25.147 -2.815 8.926 1.00 91.06 88 LYS A CA 1
ATOM 715 C C . LYS A 1 88 ? -23.709 -3.310 8.984 1.00 91.06 88 LYS A C 1
ATOM 717 O O . LYS A 1 88 ? -22.989 -2.959 9.907 1.00 91.06 88 LYS A O 1
ATOM 722 N N . LEU A 1 89 ? -23.262 -4.057 7.970 1.00 91.94 89 LEU A N 1
ATOM 723 C CA . LEU A 1 89 ? -21.878 -4.533 7.920 1.00 91.94 89 LEU A CA 1
ATOM 724 C C . LEU A 1 89 ? -20.879 -3.370 7.897 1.00 91.94 89 LEU A C 1
ATOM 726 O O . LEU A 1 89 ? -19.873 -3.401 8.597 1.00 91.94 89 LEU A O 1
ATOM 730 N N . LYS A 1 90 ? -21.154 -2.334 7.095 1.00 92.56 90 LYS A N 1
ATOM 731 C CA . LYS A 1 90 ? -20.312 -1.133 7.040 1.00 92.56 90 LYS A CA 1
ATOM 732 C C . LYS A 1 90 ? -20.285 -0.397 8.374 1.00 92.56 90 LYS A C 1
ATOM 734 O O . LYS A 1 90 ? -19.209 0.021 8.787 1.00 92.56 90 LYS A O 1
ATOM 739 N N . GLN A 1 91 ? -21.446 -0.239 9.009 1.00 93.75 91 GLN A N 1
ATOM 740 C CA . GLN A 1 91 ? -21.556 0.428 10.302 1.00 93.75 91 GLN A CA 1
ATOM 741 C C . GLN A 1 91 ? -20.756 -0.314 11.374 1.00 93.75 91 GLN A C 1
ATOM 743 O O . GLN A 1 91 ? -19.910 0.299 12.012 1.00 93.75 91 GLN A O 1
ATOM 748 N N . GLU A 1 92 ? -20.943 -1.627 11.500 1.00 92.75 92 GLU A N 1
ATOM 749 C CA . GLU A 1 92 ? -20.249 -2.426 12.513 1.00 92.75 92 GLU A CA 1
ATOM 750 C C . GLU A 1 92 ? -18.730 -2.443 12.291 1.00 92.75 92 GLU A C 1
ATOM 752 O O . GLU A 1 92 ? -17.956 -2.284 13.229 1.00 92.75 92 GLU A O 1
ATOM 757 N N . ILE A 1 93 ? -18.272 -2.587 11.038 1.00 92.62 93 ILE A N 1
ATOM 758 C CA . ILE A 1 93 ? -16.837 -2.518 10.714 1.00 92.62 93 ILE A CA 1
ATOM 759 C C . ILE A 1 93 ? -16.265 -1.155 11.112 1.00 92.62 93 ILE A C 1
ATOM 761 O O . ILE A 1 93 ? -15.169 -1.086 11.672 1.00 92.62 93 ILE A O 1
ATOM 765 N N . LEU A 1 94 ? -16.983 -0.077 10.790 1.00 94.62 94 LEU A N 1
ATOM 766 C CA . LEU A 1 94 ? -16.561 1.277 11.119 1.00 94.62 94 LEU A CA 1
ATOM 767 C C . LEU A 1 94 ? -16.470 1.454 12.633 1.00 9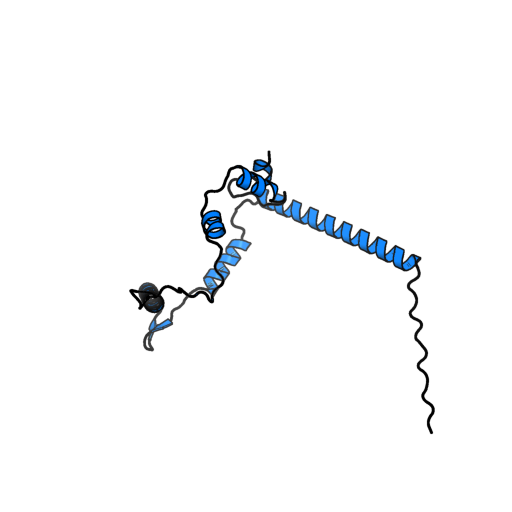4.62 94 LEU A C 1
ATOM 769 O O . LEU A 1 94 ? -15.421 1.853 13.116 1.00 94.62 94 LEU A O 1
ATOM 773 N N . GLU A 1 95 ? -17.512 1.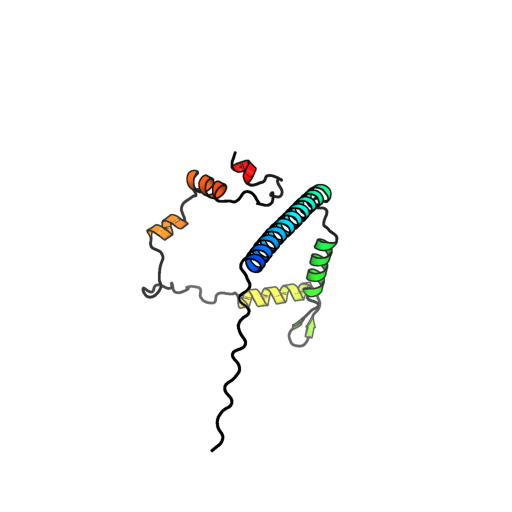088 13.372 1.00 94.38 95 GLU A N 1
ATOM 774 C CA . GLU A 1 95 ? -17.554 1.194 14.829 1.00 94.38 95 GLU A CA 1
ATOM 775 C C . GLU A 1 95 ? -16.456 0.356 15.496 1.00 94.38 95 GLU A C 1
ATOM 777 O O . GLU A 1 95 ? -15.712 0.860 16.338 1.00 94.38 95 GLU A O 1
ATOM 782 N N . PHE A 1 96 ? -16.253 -0.884 15.042 1.00 91.69 96 PHE A N 1
ATOM 783 C CA . PHE A 1 96 ? -15.177 -1.749 15.518 1.00 91.69 96 PHE A CA 1
ATOM 784 C C . PHE A 1 96 ? -13.797 -1.106 15.350 1.00 91.69 96 PHE A C 1
ATOM 786 O O . PHE A 1 96 ? -13.006 -1.077 16.295 1.00 91.69 96 PHE A O 1
ATOM 793 N N . PHE A 1 97 ? -13.479 -0.596 14.156 1.00 94.88 97 PHE A N 1
ATOM 794 C CA . PHE A 1 97 ? -12.166 -0.003 13.906 1.00 94.88 97 PHE A CA 1
ATOM 795 C C . PHE A 1 97 ? -12.011 1.380 14.531 1.00 94.88 97 PHE A C 1
ATOM 797 O O . PHE A 1 97 ? -10.925 1.674 15.023 1.00 94.88 97 PHE A O 1
ATOM 804 N N . SER A 1 98 ? -13.069 2.189 14.570 1.00 95.25 98 SER A N 1
ATOM 805 C CA . SER A 1 98 ? -13.088 3.455 15.301 1.00 95.25 98 SER A CA 1
ATOM 806 C C . SER A 1 98 ? -12.751 3.225 16.766 1.00 95.25 98 SER A C 1
ATOM 808 O O . SER A 1 98 ? -11.800 3.819 17.251 1.00 95.25 98 SER A O 1
ATOM 810 N N . ASN A 1 99 ? -13.423 2.287 17.434 1.00 92.88 99 ASN A N 1
ATOM 811 C CA . ASN A 1 99 ? -13.159 1.973 18.839 1.00 92.88 99 ASN A CA 1
ATOM 812 C C . ASN A 1 99 ? -11.774 1.343 19.049 1.00 92.88 99 ASN A C 1
ATOM 814 O O . ASN A 1 99 ? -11.105 1.601 20.044 1.00 92.88 99 ASN A O 1
ATOM 818 N N . LYS A 1 100 ? -11.315 0.507 18.110 1.00 93.50 100 LYS A N 1
ATOM 819 C CA . LYS A 1 100 ? -10.010 -0.164 18.202 1.00 93.50 100 LYS A CA 1
ATOM 820 C C . LYS A 1 100 ? -8.827 0.784 18.015 1.00 93.50 100 LYS A C 1
ATOM 822 O O . LYS A 1 100 ? -7.764 0.539 18.585 1.00 93.50 100 LYS A O 1
ATOM 827 N N . PHE A 1 101 ? -8.984 1.793 17.165 1.00 92.06 101 PHE A N 1
ATOM 828 C CA . PHE A 1 101 ? -7.956 2.793 16.883 1.00 92.06 101 PHE A CA 1
ATOM 829 C C . PHE A 1 101 ? -8.172 4.102 17.635 1.00 92.06 101 PHE A C 1
ATOM 831 O O . PHE A 1 101 ? -7.378 5.025 17.454 1.00 92.06 101 PHE A O 1
ATOM 838 N N . ASP A 1 102 ? -9.199 4.178 18.479 1.00 90.19 102 ASP A N 1
ATOM 839 C CA . ASP A 1 102 ? -9.367 5.298 19.384 1.00 90.19 102 ASP A CA 1
ATOM 840 C C . ASP A 1 102 ? -8.165 5.359 20.329 1.00 90.19 102 ASP A C 1
ATOM 842 O O . ASP A 1 102 ? -7.731 4.346 20.890 1.00 90.19 102 ASP A O 1
ATOM 846 N N . GLU A 1 103 ? -7.569 6.542 20.452 1.00 84.31 103 GLU A N 1
ATOM 847 C CA . GLU A 1 103 ? -6.431 6.744 21.336 1.00 84.31 103 GLU A CA 1
ATOM 848 C C . GLU A 1 103 ? -6.957 7.155 22.717 1.00 84.31 103 GLU A C 1
ATOM 850 O O . GLU A 1 103 ? -7.346 8.307 22.902 1.00 84.31 103 GLU A O 1
ATOM 855 N N . PRO A 1 104 ? -6.915 6.269 23.734 1.00 82.12 104 PRO A N 1
ATOM 856 C CA . PRO A 1 104 ? -7.480 6.580 25.048 1.00 82.12 104 PRO A CA 1
ATOM 857 C C . PRO A 1 104 ? -6.677 7.654 25.801 1.00 82.12 104 PRO A C 1
ATOM 859 O O . PRO A 1 104 ? -7.111 8.161 26.835 1.00 82.12 104 PRO A O 1
ATOM 862 N N . LEU A 1 105 ? -5.471 7.982 25.325 1.00 84.25 105 LEU A N 1
ATOM 863 C CA . LEU A 1 105 ? -4.554 8.915 25.967 1.00 84.25 105 LEU A CA 1
ATOM 864 C C . LEU A 1 105 ? -4.597 10.283 25.280 1.00 84.25 105 LEU A C 1
ATOM 866 O O . LEU A 1 105 ? -3.806 10.559 24.383 1.00 84.25 105 LEU A O 1
ATOM 870 N N . TYR A 1 106 ? -5.430 11.188 25.800 1.00 79.75 106 TYR A N 1
ATOM 871 C CA . TYR A 1 106 ? -5.452 12.600 25.382 1.00 79.75 106 TYR A CA 1
ATOM 872 C C . TYR A 1 106 ? -4.093 13.305 25.521 1.00 79.75 106 TYR A C 1
ATOM 874 O O . TYR A 1 106 ? -3.791 14.234 24.776 1.00 79.75 106 TYR A O 1
ATOM 882 N N . ASN A 1 107 ? -3.265 12.876 26.478 1.00 83.69 107 ASN A N 1
ATOM 883 C CA . ASN A 1 107 ? -1.927 13.416 26.689 1.00 83.69 107 ASN A CA 1
ATOM 884 C C . ASN A 1 107 ? -0.887 12.294 26.601 1.00 83.69 107 ASN A C 1
ATOM 886 O O . ASN A 1 107 ? -0.494 11.705 27.611 1.00 83.69 107 ASN A O 1
ATOM 890 N N . ARG A 1 108 ? -0.466 11.966 25.374 1.00 82.00 108 ARG A N 1
ATOM 891 C CA . ARG A 1 108 ? 0.555 10.943 25.127 1.00 82.00 108 ARG A CA 1
ATOM 892 C C . ARG A 1 108 ? 1.907 11.397 25.701 1.00 82.00 108 ARG A C 1
ATOM 894 O O . ARG A 1 108 ? 2.442 12.422 25.265 1.00 82.00 108 ARG A O 1
ATOM 901 N N . PRO A 1 109 ? 2.519 10.634 26.625 1.00 82.44 109 PRO A N 1
ATOM 902 C CA . PRO A 1 109 ? 3.843 10.963 27.127 1.00 82.44 109 PRO A CA 1
ATOM 903 C C . PRO A 1 109 ? 4.853 10.924 25.980 1.00 82.44 109 PRO A C 1
ATOM 905 O O . PRO A 1 109 ? 4.948 9.953 25.225 1.00 82.44 109 PRO A O 1
ATOM 908 N N . LYS A 1 110 ? 5.628 12.001 25.840 1.00 78.50 110 LYS A N 1
ATOM 909 C CA . LYS A 1 110 ? 6.708 12.055 24.857 1.00 78.50 110 LYS A CA 1
ATOM 910 C C . LYS A 1 110 ? 7.788 11.054 25.266 1.00 78.50 110 LYS A C 1
ATOM 912 O O . LYS A 1 110 ? 8.238 11.051 26.410 1.00 78.50 110 LYS A O 1
ATOM 917 N N . LEU A 1 111 ? 8.245 10.244 24.313 1.00 75.38 111 LEU A N 1
ATOM 918 C CA . LEU A 1 111 ? 9.406 9.362 24.466 1.00 75.38 111 LEU A CA 1
ATOM 919 C C . LEU A 1 111 ? 10.694 10.207 24.537 1.00 75.38 111 LEU A C 1
ATOM 921 O O . LEU A 1 111 ? 11.456 10.346 23.577 1.00 75.38 111 LEU A O 1
ATOM 925 N N . ILE A 1 112 ? 10.911 10.833 25.693 1.00 73.62 112 ILE A N 1
ATOM 926 C CA . ILE A 1 112 ? 12.108 11.606 26.019 1.00 73.62 112 ILE A CA 1
ATOM 927 C C . ILE A 1 112 ? 13.017 10.689 26.831 1.00 73.62 112 ILE A C 1
ATOM 929 O O . ILE A 1 112 ? 12.880 10.550 28.041 1.00 73.62 112 ILE A O 1
ATOM 933 N N . SER A 1 113 ? 13.925 10.003 26.143 1.00 74.62 113 SER A N 1
ATOM 934 C CA . SER A 1 113 ? 14.937 9.166 26.780 1.00 74.62 113 SER A CA 1
ATOM 935 C C . SER A 1 113 ? 16.229 9.228 25.982 1.00 74.62 113 SER A C 1
ATOM 937 O O . SER A 1 113 ? 16.227 9.012 24.770 1.00 74.62 113 SER A O 1
ATOM 939 N N . ASN A 1 114 ? 17.340 9.468 26.681 1.00 73.69 114 ASN A N 1
ATOM 940 C CA . ASN A 1 114 ? 18.693 9.441 26.117 1.00 73.69 114 ASN A CA 1
ATOM 941 C C . ASN A 1 114 ? 19.165 8.029 25.731 1.00 73.69 114 ASN A C 1
ATOM 943 O O . ASN A 1 114 ? 20.275 7.870 25.233 1.00 73.69 114 ASN A O 1
ATOM 947 N N . ARG A 1 115 ? 18.355 6.989 25.974 1.00 79.50 115 ARG A N 1
ATOM 948 C CA . ARG A 1 115 ? 18.686 5.605 25.602 1.00 79.50 115 ARG A CA 1
ATOM 949 C C . ARG A 1 115 ? 18.373 5.288 24.142 1.00 79.50 115 ARG A C 1
ATOM 951 O O . ARG A 1 115 ? 18.882 4.301 23.620 1.00 79.50 115 ARG A O 1
ATOM 958 N N . PHE A 1 116 ? 17.534 6.090 23.489 1.00 82.06 116 PHE A N 1
ATOM 959 C CA . PHE A 1 116 ? 17.235 5.912 22.074 1.00 82.06 116 PHE A CA 1
ATOM 960 C 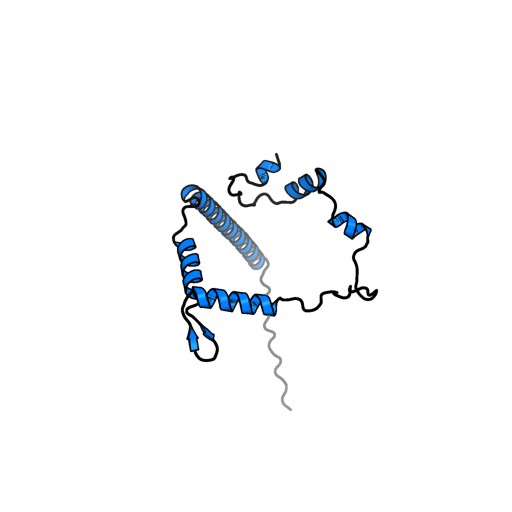C . PHE A 1 116 ? 18.254 6.665 21.232 1.00 82.06 116 PHE A C 1
ATOM 962 O O . PHE A 1 116 ? 18.539 7.835 21.489 1.00 82.06 116 PHE A O 1
ATOM 969 N N . LYS A 1 117 ? 18.773 6.001 20.197 1.00 84.50 117 LYS A N 1
ATOM 970 C CA . LYS A 1 117 ? 19.545 6.686 19.162 1.00 84.50 117 LYS A CA 1
ATOM 971 C C . LYS A 1 117 ? 18.623 7.694 18.482 1.00 84.50 117 LYS A C 1
ATOM 973 O O . LYS A 1 117 ? 17.539 7.334 18.027 1.00 84.50 117 LYS A O 1
ATOM 978 N N . ARG A 1 118 ? 19.049 8.949 18.451 1.00 83.00 118 ARG A N 1
ATOM 979 C CA . ARG A 1 118 ? 18.373 10.039 17.754 1.00 83.00 118 ARG A CA 1
ATOM 980 C C . ARG A 1 118 ? 19.274 10.489 16.617 1.00 83.00 118 ARG A C 1
ATOM 982 O O . ARG A 1 118 ? 20.495 10.462 16.761 1.00 83.00 118 ARG A O 1
ATOM 989 N N . ILE A 1 119 ? 18.665 10.862 15.499 1.00 90.12 119 ILE A N 1
ATOM 990 C CA . ILE A 1 119 ? 19.380 11.584 14.447 1.00 90.12 119 ILE A CA 1
ATOM 991 C C . ILE A 1 119 ? 19.863 12.921 15.015 1.00 90.12 119 ILE A C 1
ATOM 993 O O . ILE A 1 119 ? 19.247 13.451 15.946 1.00 90.12 119 ILE A O 1
ATOM 997 N N . SER A 1 120 ? 20.979 13.434 14.501 1.00 90.25 120 SER A N 1
ATOM 998 C CA . SER A 1 120 ? 21.464 14.738 14.941 1.00 90.25 120 SER A CA 1
ATOM 999 C C . SER A 1 120 ? 20.456 15.826 14.558 1.00 90.25 120 SER A C 1
ATOM 1001 O O . SER A 1 120 ? 19.673 15.657 13.619 1.00 90.25 120 SER A O 1
ATOM 1003 N N . ASP A 1 121 ? 20.463 16.953 15.271 1.00 88.38 121 ASP A N 1
ATOM 1004 C CA . ASP A 1 121 ? 19.622 18.094 14.892 1.00 88.38 121 ASP A CA 1
ATOM 1005 C C . ASP A 1 121 ? 19.923 18.568 13.466 1.00 88.38 121 ASP A C 1
ATOM 1007 O O . ASP A 1 121 ? 19.005 18.911 12.728 1.00 88.38 121 ASP A O 1
ATOM 1011 N N . PHE A 1 122 ? 21.187 18.464 13.051 1.00 92.56 122 PHE A N 1
ATOM 1012 C CA . PHE A 1 122 ? 21.613 18.734 11.684 1.00 92.56 122 PHE A CA 1
ATOM 1013 C C . PHE A 1 122 ? 20.941 17.804 10.663 1.00 92.56 122 PHE A C 1
ATOM 1015 O O . PHE A 1 122 ? 20.383 18.288 9.681 1.00 92.56 122 PHE A O 1
ATOM 1022 N N . ASP A 1 123 ? 20.943 16.487 10.895 1.00 92.44 123 ASP A N 1
ATOM 1023 C CA . ASP A 1 123 ? 20.309 15.521 9.985 1.00 92.44 123 ASP A CA 1
ATOM 1024 C C . ASP A 1 123 ? 18.790 15.711 9.949 1.00 92.44 123 ASP A C 1
ATOM 1026 O O . ASP A 1 123 ? 18.174 15.647 8.888 1.00 92.44 123 ASP A O 1
ATOM 1030 N N . ARG A 1 124 ? 18.180 15.985 11.109 1.00 90.62 124 ARG A N 1
ATOM 1031 C CA . ARG A 1 124 ? 16.747 16.279 11.234 1.00 90.62 124 ARG A CA 1
ATOM 1032 C C . ARG A 1 124 ? 16.357 17.488 10.387 1.00 90.62 124 ARG A C 1
ATOM 1034 O O . ARG A 1 124 ? 15.376 17.427 9.645 1.00 90.62 124 ARG A O 1
ATOM 1041 N N . ASP A 1 125 ? 17.127 18.566 10.488 1.00 92.94 125 ASP A N 1
ATOM 1042 C CA . ASP A 1 125 ? 16.906 19.762 9.683 1.00 92.94 125 ASP A CA 1
ATOM 1043 C C . ASP A 1 125 ? 17.187 19.468 8.203 1.00 92.94 125 ASP A C 1
ATOM 1045 O O . ASP A 1 125 ? 16.420 19.881 7.343 1.00 92.94 125 ASP A O 1
ATOM 1049 N N . SER A 1 126 ? 18.219 18.683 7.880 1.00 91.62 126 SER A N 1
ATOM 1050 C CA . SER A 1 126 ? 18.519 18.289 6.498 1.00 91.62 126 SER A CA 1
ATOM 1051 C C . SER A 1 126 ? 17.391 17.492 5.839 1.00 91.62 126 SER A C 1
ATOM 1053 O O . SER A 1 126 ? 17.073 17.748 4.685 1.00 91.62 126 SER A O 1
ATOM 1055 N N . LEU A 1 127 ? 16.753 16.569 6.563 1.00 90.88 127 LEU A N 1
ATOM 1056 C CA . LEU A 1 127 ? 15.646 15.746 6.055 1.00 90.88 127 LEU A CA 1
ATOM 1057 C C . LEU A 1 127 ? 14.350 16.536 5.816 1.00 90.88 127 LEU A C 1
ATOM 1059 O O . LEU A 1 127 ? 13.448 16.037 5.150 1.00 90.88 127 LEU A O 1
ATOM 1063 N N . THR A 1 128 ? 14.237 17.737 6.387 1.00 92.69 128 THR A N 1
ATOM 1064 C CA . THR A 1 128 ? 13.054 18.606 6.264 1.00 92.69 128 THR A CA 1
ATOM 1065 C C . THR A 1 128 ? 13.285 19.812 5.354 1.00 92.69 128 THR A C 1
ATOM 1067 O O . THR A 1 128 ? 12.354 20.584 5.117 1.00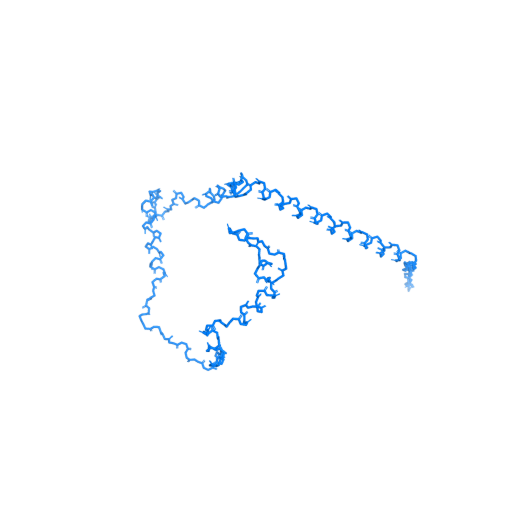 92.69 128 THR A O 1
ATOM 1070 N N . LYS A 1 129 ? 14.500 19.978 4.815 1.00 92.62 129 LYS A N 1
ATOM 1071 C CA . LYS A 1 129 ? 14.803 21.016 3.825 1.00 92.62 129 LYS A CA 1
ATOM 1072 C C . LYS A 1 129 ? 14.098 20.734 2.502 1.00 92.62 129 LYS A C 1
ATOM 1074 O O . LYS A 1 129 ? 13.862 19.589 2.125 1.00 92.62 129 LYS A O 1
ATOM 1079 N N . ALA A 1 130 ? 13.792 21.810 1.784 1.00 92.06 130 ALA A N 1
ATOM 1080 C CA . ALA A 1 130 ? 13.352 21.713 0.402 1.00 92.06 130 ALA A CA 1
ATOM 1081 C C . ALA A 1 130 ? 14.487 21.172 -0.480 1.00 92.06 130 ALA A C 1
ATOM 1083 O O . ALA A 1 130 ? 15.653 21.506 -0.259 1.00 92.06 130 ALA A O 1
ATOM 1084 N N . PHE A 1 131 ? 14.126 20.380 -1.490 1.00 92.19 131 PHE A N 1
ATOM 1085 C CA . PHE A 1 131 ? 15.076 19.868 -2.473 1.00 92.19 131 PHE A CA 1
ATOM 1086 C C . PHE A 1 131 ? 15.685 21.010 -3.287 1.00 92.19 131 PHE A C 1
ATOM 1088 O O . PHE A 1 131 ? 14.977 21.899 -3.767 1.00 92.19 131 PHE A O 1
ATOM 1095 N N . SER A 1 132 ? 17.000 20.968 -3.461 1.00 93.00 132 SER A N 1
ATOM 1096 C CA . SER A 1 132 ? 17.719 21.865 -4.360 1.00 93.00 132 SER A CA 1
ATOM 1097 C C . SER A 1 132 ? 17.649 21.379 -5.810 1.00 93.00 132 SER A C 1
ATOM 1099 O O . SER A 1 132 ? 17.489 20.190 -6.086 1.00 93.00 132 SER A O 1
ATOM 1101 N N . GLU A 1 133 ? 17.824 22.295 -6.764 1.00 91.56 133 GLU A N 1
ATOM 1102 C CA . GLU A 1 133 ? 17.886 21.939 -8.189 1.00 91.56 133 GLU A CA 1
ATOM 1103 C C . GLU A 1 133 ? 19.023 20.947 -8.481 1.00 91.56 133 GLU A C 1
ATOM 1105 O O . GLU A 1 133 ? 18.863 20.043 -9.298 1.00 91.56 133 GLU A O 1
ATOM 1110 N N . MET A 1 134 ? 20.155 21.088 -7.783 1.00 91.06 134 MET A N 1
ATOM 1111 C CA . MET A 1 134 ? 21.294 20.182 -7.928 1.00 91.06 134 MET A CA 1
ATOM 1112 C C . MET A 1 134 ? 20.941 18.763 -7.475 1.00 91.06 134 MET A C 1
ATOM 1114 O O . MET A 1 134 ? 21.181 17.820 -8.218 1.00 91.06 134 MET A O 1
ATOM 1118 N N . GLU A 1 135 ? 20.305 18.605 -6.310 1.00 90.56 135 GLU A N 1
ATOM 1119 C CA . GLU A 1 135 ? 19.861 17.290 -5.822 1.00 90.56 135 GLU A CA 1
ATOM 1120 C C . GLU A 1 135 ? 18.849 16.639 -6.768 1.00 90.56 135 GLU A C 1
ATOM 1122 O O . GLU A 1 135 ? 18.906 15.433 -6.997 1.00 90.56 135 GLU A O 1
ATOM 1127 N N . ILE A 1 136 ? 17.938 17.431 -7.342 1.00 89.50 136 ILE A N 1
ATOM 1128 C CA . ILE A 1 136 ? 16.960 16.938 -8.318 1.00 89.50 136 ILE A CA 1
ATOM 1129 C C . ILE A 1 136 ? 17.676 16.437 -9.578 1.00 89.50 136 ILE A C 1
ATOM 1131 O O . ILE A 1 136 ? 17.379 15.338 -10.048 1.00 89.50 136 ILE A O 1
ATOM 1135 N N . LYS A 1 137 ? 18.643 17.198 -10.106 1.00 89.56 137 LYS A N 1
ATOM 1136 C CA . LYS A 1 137 ? 19.455 16.772 -11.256 1.00 89.56 137 LYS A CA 1
ATOM 1137 C C . LYS A 1 137 ? 20.253 15.513 -10.932 1.00 89.56 137 LYS A C 1
ATOM 1139 O O . LYS A 1 137 ? 20.151 14.528 -11.655 1.00 89.56 137 LYS A O 1
ATOM 1144 N N . ASP A 1 138 ? 20.969 15.484 -9.818 1.00 89.69 138 ASP A N 1
ATOM 1145 C CA . ASP A 1 138 ? 21.754 14.313 -9.427 1.00 89.69 138 ASP A CA 1
ATOM 1146 C C . ASP A 1 138 ? 20.873 13.069 -9.256 1.00 89.69 138 ASP A C 1
ATOM 1148 O O . ASP A 1 138 ? 21.249 11.984 -9.698 1.00 89.69 138 ASP A O 1
ATOM 1152 N N . ALA A 1 139 ? 19.666 13.212 -8.700 1.00 88.38 139 ALA A N 1
ATOM 1153 C CA . ALA A 1 139 ? 18.706 12.118 -8.596 1.00 88.38 139 ALA A CA 1
ATOM 1154 C C . ALA A 1 139 ? 18.259 11.609 -9.978 1.00 88.38 139 ALA A C 1
ATOM 1156 O O . ALA A 1 139 ? 18.263 10.399 -10.212 1.00 88.38 139 ALA A O 1
ATOM 1157 N N . ILE A 1 140 ? 17.930 12.513 -10.907 1.00 86.50 140 ILE A N 1
ATOM 1158 C CA . ILE A 1 140 ? 17.520 12.165 -12.277 1.00 86.50 140 ILE A CA 1
ATOM 1159 C C . ILE A 1 140 ? 18.647 11.438 -13.026 1.00 86.50 140 ILE A C 1
ATOM 1161 O O . ILE A 1 140 ? 18.382 10.452 -13.714 1.00 86.50 140 ILE A O 1
ATOM 1165 N N . TRP A 1 141 ? 19.900 11.874 -12.879 1.00 85.56 141 TRP A N 1
ATOM 1166 C CA . TRP A 1 141 ? 21.057 11.232 -13.518 1.00 85.56 141 TRP A CA 1
ATOM 1167 C C . TRP A 1 141 ? 21.482 9.924 -12.835 1.00 85.56 141 TRP A C 1
ATOM 1169 O O . TRP A 1 141 ? 22.001 9.029 -13.502 1.00 85.56 141 TRP A O 1
ATOM 1179 N N . CYS A 1 142 ? 21.228 9.769 -11.532 1.00 85.44 142 CYS A N 1
ATOM 1180 C CA . CYS A 1 142 ? 21.408 8.499 -10.825 1.00 85.44 142 CYS A CA 1
ATOM 1181 C C . CYS A 1 142 ? 20.391 7.430 -11.262 1.00 85.44 142 CYS A C 1
ATOM 1183 O O . CYS A 1 142 ? 20.664 6.231 -11.142 1.00 85.44 142 CYS A O 1
ATOM 1185 N N . CYS A 1 143 ? 19.217 7.823 -11.766 1.00 81.19 143 CYS A N 1
ATOM 1186 C CA . CYS A 1 143 ? 18.236 6.881 -12.289 1.00 81.19 143 CYS A CA 1
ATOM 1187 C C . CYS A 1 143 ? 18.722 6.259 -13.611 1.00 81.19 143 CYS A C 1
ATOM 1189 O O . CYS A 1 143 ? 18.985 6.948 -14.593 1.00 81.19 143 CYS A O 1
ATOM 1191 N N . GLY A 1 144 ? 18.805 4.925 -13.662 1.00 74.88 144 GLY A N 1
ATOM 1192 C CA . GLY A 1 144 ? 19.240 4.206 -14.864 1.00 74.88 144 GLY A CA 1
ATOM 1193 C C . GLY A 1 144 ? 18.280 4.369 -16.050 1.00 74.88 144 GLY A C 1
ATOM 1194 O O . GLY A 1 144 ? 17.094 4.609 -15.876 1.00 74.88 144 GLY A O 1
ATOM 1195 N N . ASN A 1 145 ? 18.758 4.155 -17.277 1.00 70.62 145 ASN A N 1
ATOM 1196 C CA . ASN A 1 145 ? 17.997 4.418 -18.514 1.00 70.62 145 ASN A CA 1
ATOM 1197 C C . ASN A 1 145 ? 16.847 3.439 -18.826 1.00 70.62 145 ASN A C 1
ATOM 1199 O O . ASN A 1 145 ? 16.282 3.495 -19.917 1.00 70.62 145 ASN A O 1
ATOM 1203 N N . ASN A 1 146 ? 16.518 2.517 -17.921 1.00 66.50 146 ASN A N 1
ATOM 1204 C CA . ASN A 1 146 ? 15.561 1.435 -18.176 1.00 66.50 146 ASN A CA 1
ATOM 1205 C C . ASN A 1 146 ? 14.228 1.606 -17.431 1.00 66.50 146 ASN A C 1
ATOM 1207 O O . ASN A 1 146 ? 13.547 0.618 -17.154 1.00 66.50 146 ASN A O 1
ATOM 1211 N N . ASN A 1 147 ? 13.876 2.841 -17.079 1.00 70.44 147 ASN A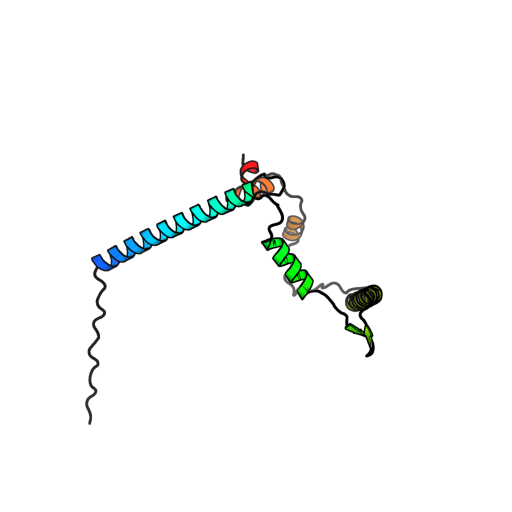 N 1
ATOM 1212 C CA . ASN A 1 147 ? 12.643 3.131 -16.353 1.00 70.44 147 ASN A CA 1
ATOM 1213 C C . ASN A 1 147 ? 11.434 3.023 -17.286 1.00 70.44 147 ASN A C 1
ATOM 1215 O O . ASN A 1 147 ? 11.528 3.328 -18.475 1.00 70.44 147 ASN A O 1
ATOM 1219 N N . ALA A 1 148 ? 10.305 2.576 -16.740 1.00 67.62 148 ALA A N 1
ATOM 1220 C CA . ALA A 1 148 ? 9.032 2.630 -17.446 1.00 67.62 148 ALA A CA 1
ATOM 1221 C C . ALA A 1 148 ? 8.614 4.097 -17.649 1.00 67.62 148 ALA A C 1
ATOM 1223 O O . ALA A 1 148 ? 8.886 4.935 -16.786 1.00 67.62 148 ALA A O 1
ATOM 1224 N N . SER A 1 149 ? 7.978 4.402 -18.782 1.00 70.38 149 SER A N 1
ATOM 1225 C CA . SER A 1 149 ? 7.340 5.705 -18.988 1.00 70.38 149 SER A CA 1
ATOM 1226 C C . SER A 1 149 ? 6.159 5.871 -18.033 1.00 70.38 149 SER A C 1
ATOM 1228 O O . SER A 1 149 ? 5.482 4.894 -17.700 1.00 70.38 149 SER A O 1
ATOM 1230 N N . GLY A 1 150 ? 5.931 7.104 -17.583 1.00 66.38 150 GLY A N 1
ATOM 1231 C CA . GLY A 1 150 ? 4.729 7.446 -16.833 1.00 66.38 150 GLY A CA 1
ATOM 1232 C C . GLY A 1 150 ? 3.468 7.413 -17.711 1.00 66.38 150 GLY A C 1
ATOM 1233 O O . GLY A 1 150 ? 3.550 7.157 -18.914 1.00 66.38 150 GLY A O 1
ATOM 1234 N N . PRO A 1 151 ? 2.284 7.675 -17.132 1.00 68.56 151 PRO A N 1
ATOM 1235 C CA . PRO A 1 151 ? 1.028 7.815 -17.882 1.00 68.56 151 PRO A CA 1
ATOM 1236 C C . PRO A 1 151 ? 1.024 9.012 -18.853 1.00 68.56 151 PRO A C 1
ATOM 1238 O O . PRO A 1 151 ? 0.130 9.133 -19.679 1.00 68.56 151 PRO A O 1
ATOM 1241 N N . ASP A 1 152 ? 2.016 9.892 -18.739 1.00 75.31 152 ASP A N 1
ATOM 1242 C CA . ASP A 1 152 ? 2.349 10.994 -19.640 1.00 75.31 152 ASP A CA 1
ATOM 1243 C C . ASP A 1 152 ? 3.301 10.583 -20.782 1.00 75.31 152 ASP A C 1
ATOM 1245 O O . ASP A 1 152 ? 3.738 11.434 -21.548 1.00 75.31 152 ASP A O 1
ATOM 1249 N N . GLU A 1 153 ? 3.640 9.294 -20.887 1.00 70.31 153 GLU A N 1
ATOM 1250 C CA . GLU A 1 153 ? 4.494 8.667 -21.910 1.00 70.31 153 GLU A CA 1
ATOM 1251 C C . GLU A 1 153 ? 5.973 9.100 -21.915 1.00 70.31 153 GLU A C 1
ATOM 1253 O O . GLU A 1 153 ? 6.810 8.452 -22.557 1.00 70.31 153 GLU A O 1
ATOM 1258 N N . PHE A 1 154 ? 6.360 10.099 -21.121 1.00 73.38 154 PHE A N 1
ATOM 1259 C CA . PHE A 1 154 ? 7.753 10.514 -20.987 1.00 73.38 154 PHE A CA 1
ATOM 1260 C C . PHE A 1 154 ? 8.560 9.526 -20.133 1.00 73.38 154 PHE A C 1
ATOM 1262 O O . PHE A 1 154 ? 8.211 9.170 -19.006 1.00 73.38 154 PHE A O 1
ATOM 1269 N N . THR A 1 155 ? 9.695 9.078 -20.670 1.00 72.81 155 THR A N 1
ATOM 1270 C CA . THR A 1 155 ? 10.688 8.302 -19.913 1.00 72.81 155 THR A CA 1
ATOM 1271 C C . THR A 1 155 ? 11.630 9.249 -19.167 1.00 72.81 155 THR A C 1
ATOM 1273 O O . THR A 1 155 ? 11.966 10.307 -19.686 1.00 72.81 155 THR A O 1
ATOM 1276 N N . LEU A 1 156 ? 12.184 8.840 -18.018 1.00 74.94 156 LEU A N 1
ATOM 1277 C CA . LEU A 1 156 ? 13.207 9.614 -17.280 1.00 74.94 156 LEU A CA 1
ATOM 1278 C C . LEU A 1 156 ? 14.406 10.065 -18.142 1.00 74.94 156 LEU A C 1
ATOM 1280 O O . LEU A 1 156 ? 14.999 11.102 -17.868 1.00 74.94 156 LEU A O 1
ATOM 1284 N N . LYS A 1 157 ? 14.717 9.342 -19.227 1.00 76.69 157 LYS A N 1
ATOM 1285 C CA . LYS A 1 157 ? 15.734 9.729 -20.218 1.00 76.69 157 LYS A CA 1
ATOM 1286 C C . LYS A 1 157 ? 15.428 11.064 -20.917 1.00 76.69 157 LYS A C 1
ATOM 1288 O O . LYS A 1 157 ? 16.353 11.757 -21.317 1.00 76.69 157 LYS A O 1
ATOM 1293 N N . PHE A 1 158 ? 14.154 11.426 -21.061 1.00 77.25 158 PHE A N 1
ATOM 1294 C CA . PHE A 1 158 ? 13.731 12.721 -21.598 1.00 77.25 158 PHE A CA 1
ATOM 1295 C C . PHE A 1 158 ? 14.143 13.879 -20.680 1.00 77.25 158 PHE A C 1
ATOM 1297 O O . PHE A 1 158 ? 14.521 14.933 -21.168 1.00 77.25 158 PHE A O 1
ATOM 1304 N N . LEU A 1 159 ? 14.138 13.662 -19.359 1.00 77.31 159 LEU A N 1
ATOM 1305 C CA . LEU A 1 159 ? 14.523 14.670 -18.364 1.00 77.31 159 LEU A CA 1
ATOM 1306 C C . LEU A 1 159 ? 16.047 14.804 -18.179 1.00 77.31 159 LEU A C 1
ATOM 1308 O O . LEU A 1 159 ? 16.497 15.712 -17.489 1.00 77.31 159 LEU A O 1
ATOM 1312 N N . GLN A 1 160 ? 16.834 13.893 -18.760 1.00 77.00 160 GLN A N 1
ATOM 1313 C CA . GLN A 1 160 ? 18.304 13.920 -18.740 1.00 77.00 160 GLN A CA 1
ATOM 1314 C C . GLN A 1 160 ? 18.910 14.704 -19.922 1.00 77.00 160 GLN A C 1
ATOM 1316 O O . GLN A 1 160 ? 20.135 14.740 -20.060 1.00 77.00 160 GLN A O 1
ATOM 1321 N N . HIS A 1 161 ? 18.076 15.272 -20.798 1.00 62.12 161 HIS A N 1
ATOM 1322 C CA . HIS A 1 161 ? 18.479 16.023 -21.989 1.00 62.12 161 HIS A CA 1
ATOM 1323 C C . HIS A 1 161 ? 18.270 17.529 -21.790 1.00 62.12 161 HIS A C 1
ATOM 1325 O O . HIS A 1 161 ? 19.048 18.302 -22.399 1.00 62.12 161 HIS A O 1
#

Foldseek 3Di:
DDDDDDPDPPPPPPCDPVNVVVVVVVVVVVVVVVVVVVVVVVVVVVVCCVVCPPVVPVVNVVVVVVCCVVPDDQFDADPNDTDRDPVVVVVVVCVVVCVVPDDPDPPDDDPDDPVDDDDDPVVVVVVVDDDDPVNVLVVLVVDDQPDQADVVRDGSVVVND

Sequence (161 aa):
MVRPIRPKRLSLMRVGPIRAHLRSQMSSLLMFTNALEFLVVTQRSRLNWEVDGDENTKFLHGIVNNNKRKNRIHGFTIDGVWVNEPSKLKQEILEFFSNKFDEPLYNRPKLISNRFKRISDFDRDSLTKAFSEMEIKDAIWCCGNNNASGPDEFTLKFLQH

pLDDT: mean 81.18, std 13.5, range [42.81, 95.25]

Organism: Lactuca sativa (NCBI:txid4236)